Protein AF-A0A6P8QF88-F1 (afdb_monomer)

pLDDT: mean 71.17, std 24.09, range [28.47, 97.12]

Solvent-accessible surface area (backbone atoms only — not comparable to full-atom values): 9516 Å² total; per-residue (Å²): 133,86,64,86,71,84,80,60,90,68,78,39,72,46,68,36,40,69,55,96,70,41,84,54,80,85,72,76,73,84,79,64,94,59,97,61,93,80,86,93,66,66,82,83,56,44,71,67,46,55,52,54,51,51,52,52,47,57,70,65,27,58,35,40,36,31,47,48,60,60,90,47,71,66,56,53,51,52,53,53,50,36,56,76,68,69,35,35,36,42,34,38,30,46,66,69,72,81,60,80,72,54,64,72,63,66,67,54,48,68,87,71,48,29,41,72,44,77,37,74,53,79,78,50,50,63,53,54,50,51,54,48,47,51,72,77,44,64,79,58,74,82,82,85,86,88,88,80,87,133

Organism: Geotrypetes seraphini (NCBI:txid260995)

InterPro domains:
  IPR007710 Nucleoside 2-deoxyribosyltransferase [PF05014] (42-93)
  IPR028607 2-deoxynucleoside 5-phosphate N-hydrolase 1, DNPH1 [MF_03036] (1-136)
  IPR051239 2'-Deoxynucleoside 5'-phosphate N-hydrolase [PTHR15364] (42-137)

Secondary structure (DSSP, 8-state):
---GGGG--SS-EEEE-EETTEE----------------SSSTTTHHHHHHHHHHHHHHH-SEEEEE-SS--HHHHHHHHHHHHTT-EEEEEEETTSS----HHHHTT--SSSEEEEEESSTHHHHHHHHHHHHHH-GGGS--S------

Mean predicted aligned error: 12.08 Å

Structure (mmCIF, N/CA/C/O backbone):
data_AF-A0A6P8QF88-F1
#
_entry.id   AF-A0A6P8QF88-F1
#
loop_
_atom_site.group_PDB
_atom_site.id
_atom_site.type_symbol
_atom_site.label_atom_id
_atom_site.label_alt_id
_atom_site.label_comp_id
_atom_site.label_asym_id
_atom_site.label_entity_id
_atom_site.label_seq_id
_atom_site.pdbx_PDB_ins_code
_atom_site.Cartn_x
_atom_site.Cartn_y
_atom_site.Cartn_z
_atom_site.occupancy
_atom_site.B_iso_or_equiv
_atom_site.auth_seq_id
_atom_site.auth_comp_id
_atom_site.auth_asym_id
_atom_site.auth_atom_id
_atom_site.pdbx_PDB_model_num
ATOM 1 N N . MET A 1 1 ? 5.483 -0.649 27.289 1.00 30.33 1 MET A N 1
ATOM 2 C CA . MET A 1 1 ? 6.496 -1.142 26.336 1.00 30.33 1 MET A CA 1
ATOM 3 C C . MET A 1 1 ? 5.927 -0.843 24.958 1.00 30.33 1 MET A C 1
ATOM 5 O O . MET A 1 1 ? 5.163 -1.637 24.439 1.00 30.33 1 MET A O 1
ATOM 9 N N . LEU A 1 2 ? 6.114 0.401 24.505 1.00 32.31 2 LEU A N 1
ATOM 10 C CA . LEU A 1 2 ? 5.486 0.957 23.301 1.00 32.31 2 LEU A CA 1
ATOM 11 C C . LEU A 1 2 ? 6.200 0.352 22.090 1.00 32.31 2 LEU A C 1
ATOM 13 O O . LEU A 1 2 ? 7.347 0.694 21.813 1.00 32.31 2 LEU A O 1
ATOM 17 N N . SER A 1 3 ? 5.559 -0.651 21.497 1.00 30.36 3 SER A N 1
ATOM 18 C CA . SER A 1 3 ? 6.064 -1.490 20.414 1.00 30.36 3 SER A CA 1
ATOM 19 C C . SER A 1 3 ? 6.320 -0.670 19.137 1.00 30.36 3 SER A C 1
ATOM 21 O O . SER A 1 3 ? 5.642 0.333 18.936 1.00 30.36 3 SER A O 1
ATOM 23 N N . PRO A 1 4 ? 7.284 -1.076 18.287 1.00 32.75 4 PRO A N 1
ATOM 24 C CA . PRO A 1 4 ? 7.952 -0.313 17.206 1.00 32.75 4 PRO A CA 1
ATOM 25 C C . PRO A 1 4 ? 7.094 0.376 16.117 1.00 32.75 4 PRO A C 1
ATOM 27 O O . PRO A 1 4 ? 7.643 0.899 15.153 1.00 32.75 4 PRO A O 1
ATOM 30 N N . LEU A 1 5 ? 5.771 0.419 16.260 1.00 34.91 5 LEU A N 1
ATOM 31 C CA . LEU A 1 5 ? 4.813 0.963 15.297 1.00 34.91 5 LEU A CA 1
ATOM 32 C C . LEU A 1 5 ? 4.740 2.499 15.300 1.00 34.91 5 LEU A C 1
ATOM 34 O O . LEU A 1 5 ? 4.465 3.098 14.268 1.00 34.91 5 LEU A O 1
ATOM 38 N N . ARG A 1 6 ? 5.051 3.157 16.425 1.00 30.22 6 ARG A N 1
ATOM 39 C CA . ARG A 1 6 ? 4.919 4.623 16.570 1.00 30.22 6 ARG A CA 1
ATOM 40 C C . ARG A 1 6 ? 5.944 5.466 15.802 1.00 30.22 6 ARG A C 1
ATOM 42 O O . ARG A 1 6 ? 5.759 6.671 15.702 1.00 30.22 6 ARG A O 1
ATOM 49 N N . SER A 1 7 ? 7.036 4.882 15.305 1.00 28.47 7 SER A N 1
ATOM 50 C CA . SER A 1 7 ? 8.152 5.655 14.731 1.00 28.47 7 SER A CA 1
ATOM 51 C C . SER A 1 7 ? 8.149 5.733 13.198 1.00 28.47 7 SER A C 1
ATOM 53 O O . SER A 1 7 ? 9.096 6.290 12.646 1.00 28.47 7 SER A O 1
ATOM 55 N N . VAL A 1 8 ? 7.153 5.163 12.505 1.00 39.69 8 VAL A N 1
ATOM 56 C CA . VAL A 1 8 ? 7.289 4.854 11.065 1.00 39.69 8 VAL A CA 1
ATOM 57 C C . VAL A 1 8 ? 6.399 5.671 10.116 1.00 39.69 8 VAL A C 1
ATOM 59 O O . VAL A 1 8 ? 6.480 5.520 8.900 1.00 39.69 8 VAL A O 1
ATOM 62 N N . TYR A 1 9 ? 5.591 6.598 10.625 1.00 37.62 9 TYR A N 1
ATOM 63 C CA . TYR A 1 9 ? 4.630 7.339 9.798 1.00 37.62 9 TYR A CA 1
ATOM 64 C C . TYR A 1 9 ? 5.199 8.632 9.208 1.00 37.62 9 TYR A C 1
ATOM 66 O O . TYR A 1 9 ? 4.790 9.730 9.562 1.00 37.62 9 TYR A O 1
ATOM 74 N N . ASN A 1 10 ? 6.134 8.502 8.267 1.00 32.34 10 ASN A N 1
ATOM 75 C CA . ASN A 1 10 ? 6.454 9.565 7.311 1.00 32.34 10 ASN A CA 1
ATOM 76 C C . ASN A 1 10 ? 6.652 8.940 5.921 1.00 32.34 10 ASN A C 1
ATOM 78 O O . ASN A 1 10 ? 7.722 8.418 5.652 1.00 32.34 10 ASN A O 1
ATOM 82 N N . ALA A 1 11 ? 5.626 8.975 5.059 1.00 38.34 11 ALA A N 1
ATOM 83 C CA . ALA A 1 11 ? 5.677 8.708 3.607 1.00 38.34 11 ALA A CA 1
ATOM 84 C C . ALA A 1 11 ? 6.393 7.419 3.129 1.00 38.34 11 ALA A C 1
ATOM 86 O O . ALA A 1 11 ? 6.946 7.388 2.028 1.00 38.34 11 ALA A O 1
ATOM 87 N N . GLN A 1 12 ? 6.408 6.358 3.937 1.00 55.00 12 GLN A N 1
ATOM 88 C CA . GLN A 1 12 ? 7.238 5.179 3.691 1.00 55.00 12 GLN A CA 1
ATOM 89 C C . GLN A 1 12 ? 6.414 3.948 3.309 1.00 55.00 12 GLN A C 1
ATOM 91 O O . GLN A 1 12 ? 5.465 3.580 4.003 1.00 55.00 12 GLN A O 1
ATOM 96 N N . ILE A 1 13 ? 6.815 3.280 2.217 1.00 55.53 13 ILE A N 1
ATOM 97 C CA . ILE A 1 13 ? 6.476 1.870 2.018 1.00 55.53 13 ILE A CA 1
ATOM 98 C C . ILE A 1 13 ? 7.154 1.076 3.134 1.00 55.53 13 ILE A C 1
ATOM 100 O O . ILE A 1 13 ? 8.375 1.098 3.287 1.00 55.53 13 ILE A O 1
ATOM 104 N N . GLN A 1 14 ? 6.359 0.330 3.888 1.00 60.62 14 GLN A N 1
ATOM 105 C CA . GLN A 1 14 ? 6.845 -0.720 4.763 1.00 60.62 14 GLN A CA 1
ATOM 106 C C . GLN A 1 14 ? 6.603 -2.075 4.098 1.00 60.62 14 GLN A C 1
ATOM 108 O O . GLN A 1 14 ? 5.469 -2.531 3.941 1.00 60.62 14 GLN A O 1
ATOM 113 N N . ALA A 1 15 ? 7.689 -2.733 3.709 1.00 52.78 15 ALA A N 1
ATOM 114 C CA . ALA A 1 15 ? 7.661 -4.119 3.272 1.00 52.78 15 ALA A CA 1
ATOM 115 C C . ALA A 1 15 ? 7.675 -5.041 4.502 1.00 52.78 15 ALA A C 1
ATOM 117 O O . ALA A 1 15 ? 8.591 -4.971 5.321 1.00 52.78 15 ALA A O 1
ATOM 118 N N . PHE A 1 16 ? 6.679 -5.920 4.624 1.00 55.12 16 PHE A N 1
ATOM 119 C CA . PHE A 1 16 ? 6.600 -6.908 5.697 1.00 55.12 16 PHE A CA 1
ATOM 120 C C . PHE A 1 16 ? 6.805 -8.316 5.125 1.00 55.12 16 PHE A C 1
ATOM 122 O O . PHE A 1 16 ? 6.062 -8.768 4.251 1.00 55.12 16 PHE A O 1
ATOM 129 N N . ALA A 1 17 ? 7.812 -9.023 5.642 1.00 47.44 17 ALA A N 1
ATOM 130 C CA . ALA A 1 17 ? 7.963 -10.464 5.459 1.00 47.44 17 ALA A CA 1
ATOM 131 C C . ALA A 1 17 ? 7.402 -11.174 6.697 1.00 47.44 17 ALA A C 1
ATOM 133 O O . ALA A 1 17 ? 7.850 -10.924 7.822 1.00 47.44 17 ALA A O 1
ATOM 134 N N . THR A 1 18 ? 6.417 -12.047 6.505 1.00 43.03 18 THR A N 1
ATOM 135 C CA . THR A 1 18 ? 5.841 -12.872 7.566 1.00 43.03 18 THR A CA 1
ATOM 136 C C . THR A 1 18 ? 6.402 -14.285 7.443 1.00 43.03 18 THR A C 1
ATOM 138 O O . THR A 1 18 ? 5.828 -15.177 6.827 1.00 43.03 18 THR A O 1
ATOM 141 N N . SER A 1 19 ? 7.534 -14.546 8.108 1.00 36.00 19 SER A N 1
ATOM 142 C CA . SER A 1 19 ? 7.838 -15.938 8.473 1.00 36.00 19 SER A CA 1
ATOM 143 C C . SER A 1 19 ? 6.733 -16.447 9.410 1.00 36.00 19 SER A C 1
ATOM 145 O O . SER A 1 19 ? 6.207 -15.643 10.189 1.00 36.00 19 SER A O 1
ATOM 147 N N . PRO A 1 20 ? 6.374 -17.748 9.398 1.00 34.84 20 PRO A N 1
ATOM 148 C CA . PRO A 1 20 ? 5.370 -18.279 10.316 1.00 34.84 20 PRO A CA 1
ATOM 149 C C . PRO A 1 20 ? 5.730 -17.899 11.761 1.00 34.84 20 PRO A C 1
ATOM 151 O O . PRO A 1 20 ? 6.718 -18.375 12.319 1.00 34.84 20 PRO A O 1
ATOM 154 N N . GLY A 1 21 ? 4.943 -16.986 12.338 1.00 35.75 21 GLY A N 1
ATOM 155 C CA . GLY A 1 21 ? 5.068 -16.524 13.720 1.00 35.75 21 GLY A CA 1
ATOM 156 C C . GLY A 1 21 ? 6.008 -15.342 14.000 1.00 35.75 21 GLY A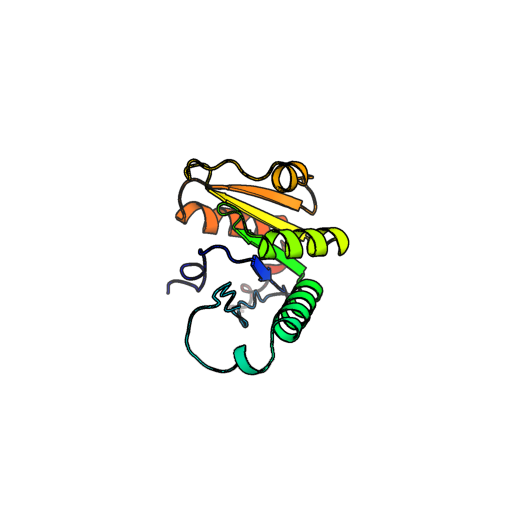 C 1
ATOM 157 O O . GLY A 1 21 ? 6.224 -15.057 15.177 1.00 35.75 21 GLY A O 1
ATOM 158 N N . LYS A 1 22 ? 6.563 -14.631 13.004 1.00 34.19 22 LYS A N 1
ATOM 159 C CA . LYS A 1 22 ? 7.319 -13.386 13.261 1.00 34.19 22 LYS A CA 1
ATOM 160 C C . LYS A 1 22 ? 7.057 -12.311 12.208 1.00 34.19 22 LYS A C 1
ATOM 162 O O . LYS A 1 22 ? 7.476 -12.448 11.062 1.00 34.19 22 LYS A O 1
ATOM 167 N N . ILE A 1 23 ? 6.436 -11.208 12.639 1.00 38.75 23 ILE A N 1
ATOM 168 C CA . ILE A 1 23 ? 6.628 -9.905 11.995 1.00 38.75 23 ILE A CA 1
ATOM 169 C C . ILE A 1 23 ? 8.073 -9.494 12.282 1.00 38.75 23 ILE A C 1
ATOM 171 O O . ILE A 1 23 ? 8.455 -9.300 13.434 1.00 38.75 23 ILE A O 1
ATOM 175 N N . HIS A 1 24 ? 8.918 -9.454 11.260 1.00 38.31 24 HIS A N 1
ATOM 176 C CA . HIS A 1 24 ? 10.263 -8.915 11.404 1.00 38.31 24 HIS A CA 1
ATOM 177 C C . HIS A 1 24 ? 10.236 -7.452 10.949 1.00 38.31 24 HIS A C 1
ATOM 179 O O . HIS A 1 24 ? 10.286 -7.214 9.747 1.00 38.31 24 HIS A O 1
ATOM 185 N N . PRO A 1 25 ? 10.198 -6.461 11.864 1.00 42.53 25 PRO A N 1
ATOM 186 C CA . PRO A 1 25 ? 10.510 -5.070 11.521 1.00 42.53 25 PRO A CA 1
ATOM 187 C C . PRO A 1 25 ? 12.022 -4.853 11.281 1.00 42.53 25 PRO A C 1
ATOM 189 O O . PRO A 1 25 ? 12.485 -3.721 11.166 1.00 42.53 25 PRO A O 1
ATOM 192 N N . GLU A 1 26 ? 12.812 -5.931 11.251 1.00 34.78 26 GLU A N 1
ATOM 193 C CA . GLU A 1 26 ? 14.274 -5.919 11.228 1.00 34.78 26 GLU A CA 1
ATOM 194 C C . GLU A 1 26 ? 14.794 -5.579 9.827 1.00 34.78 26 GLU A C 1
ATOM 196 O O . GLU A 1 26 ? 15.154 -6.447 9.032 1.00 34.78 26 GLU A O 1
ATOM 201 N N . GLY A 1 27 ? 14.802 -4.284 9.538 1.00 38.25 27 GLY A N 1
ATOM 202 C CA . GLY A 1 27 ? 15.304 -3.718 8.294 1.00 38.25 27 GLY A CA 1
ATOM 203 C C . GLY A 1 27 ? 14.582 -2.430 7.944 1.00 38.25 27 GLY A C 1
ATOM 204 O O . GLY A 1 27 ? 14.110 -2.303 6.822 1.00 38.25 27 GLY A O 1
ATOM 205 N N . LEU A 1 28 ? 14.454 -1.508 8.908 1.00 38.03 28 LEU A N 1
ATOM 206 C CA . LEU A 1 28 ? 13.933 -0.160 8.670 1.00 38.03 28 LEU A CA 1
ATOM 207 C C . LEU A 1 28 ? 14.630 0.435 7.438 1.00 38.03 28 LEU A C 1
ATOM 209 O O . LEU A 1 28 ? 15.849 0.644 7.477 1.00 38.03 28 LEU A O 1
ATOM 213 N N . PRO A 1 29 ? 13.906 0.712 6.345 1.00 40.22 29 PRO A N 1
ATOM 214 C CA . PRO A 1 29 ? 14.489 1.466 5.268 1.00 40.22 29 PRO A CA 1
ATOM 215 C C . PRO A 1 29 ? 14.578 2.920 5.740 1.00 40.22 29 PRO A C 1
ATOM 217 O O . PRO A 1 29 ? 13.575 3.565 6.037 1.00 40.22 29 PRO A O 1
ATOM 220 N N . CYS A 1 30 ? 15.790 3.470 5.769 1.00 32.78 30 CYS A N 1
ATOM 221 C CA . CYS A 1 30 ? 15.940 4.895 5.512 1.00 32.78 30 CYS A CA 1
ATOM 222 C C . CYS A 1 30 ? 15.481 5.132 4.064 1.00 32.78 30 CYS A C 1
ATOM 224 O O . CYS A 1 30 ? 16.310 5.187 3.157 1.00 32.78 30 CYS A O 1
ATOM 226 N N . ILE A 1 31 ? 14.168 5.223 3.829 1.00 43.62 31 ILE A N 1
ATOM 227 C CA . ILE A 1 31 ? 13.618 5.850 2.623 1.00 43.62 31 ILE A CA 1
ATOM 228 C C . ILE A 1 31 ? 13.735 7.345 2.889 1.00 43.62 31 ILE A C 1
ATOM 230 O O . ILE A 1 31 ? 12.807 8.020 3.334 1.00 43.62 31 ILE A O 1
ATOM 234 N N . LEU A 1 32 ? 14.956 7.831 2.746 1.00 35.81 32 LEU A N 1
ATOM 235 C CA . LEU A 1 32 ? 15.200 9.238 2.571 1.00 35.81 32 LEU A CA 1
ATOM 236 C C . LEU A 1 32 ? 15.219 9.458 1.062 1.00 35.81 32 LEU A C 1
ATOM 238 O O . LEU A 1 32 ? 16.219 9.181 0.406 1.00 35.81 32 LEU A O 1
ATOM 242 N N . ASP A 1 33 ? 14.136 10.026 0.537 1.00 42.62 33 ASP A N 1
ATOM 243 C CA . ASP A 1 33 ? 14.123 10.765 -0.735 1.00 42.62 33 ASP A CA 1
ATOM 244 C C . ASP A 1 33 ? 14.976 12.060 -0.638 1.00 42.62 33 ASP A C 1
ATOM 246 O O . ASP A 1 33 ? 14.740 13.048 -1.334 1.00 42.62 33 ASP A O 1
ATOM 250 N N . THR A 1 34 ? 15.982 12.112 0.244 1.00 38.00 34 THR A N 1
ATOM 251 C CA . THR A 1 34 ? 16.811 13.297 0.439 1.00 38.00 34 THR A CA 1
ATOM 252 C C . THR A 1 34 ? 18.130 13.144 -0.301 1.00 38.00 34 THR A C 1
ATOM 254 O O . THR A 1 34 ? 19.105 12.584 0.203 1.00 38.00 34 THR A O 1
ATOM 257 N N . CYS A 1 35 ? 18.209 13.814 -1.447 1.00 36.16 35 CYS A N 1
ATOM 258 C CA . CYS A 1 35 ? 19.382 14.627 -1.739 1.00 36.16 35 CYS A CA 1
ATOM 259 C C . CYS A 1 35 ? 19.491 15.731 -0.667 1.00 36.16 35 CYS A C 1
ATOM 261 O O . CYS A 1 35 ? 19.252 16.895 -0.965 1.00 36.16 35 CYS A O 1
ATOM 263 N N . ASP A 1 36 ? 19.787 15.383 0.586 1.00 39.00 36 ASP A N 1
ATOM 264 C CA . ASP A 1 36 ? 20.207 16.366 1.579 1.00 39.00 36 ASP A CA 1
ATOM 265 C C . ASP A 1 36 ? 21.258 15.759 2.511 1.00 39.00 36 ASP A C 1
ATOM 267 O O . ASP A 1 36 ? 20.977 14.992 3.424 1.00 39.00 36 ASP A O 1
ATOM 271 N N . SER A 1 37 ? 22.504 16.050 2.152 1.00 57.53 37 SER A N 1
ATOM 272 C CA . SER A 1 37 ? 23.616 16.363 3.045 1.00 57.53 37 SER A CA 1
ATOM 273 C C . SER A 1 37 ? 23.684 15.635 4.404 1.00 57.53 37 SER A C 1
ATOM 275 O O . SER A 1 37 ? 23.457 16.252 5.440 1.00 57.53 37 SER A O 1
ATOM 277 N N . GLY A 1 38 ? 24.166 14.385 4.422 1.00 49.59 38 GLY A N 1
ATOM 278 C CA . GLY A 1 38 ? 24.915 13.852 5.574 1.00 49.59 38 GLY A CA 1
ATOM 279 C C . GLY A 1 38 ? 24.585 12.423 6.020 1.00 49.59 38 GLY A C 1
ATOM 280 O O . GLY A 1 38 ? 23.432 12.095 6.254 1.00 49.59 38 GLY A O 1
ATOM 281 N N . GLU A 1 39 ? 25.656 11.640 6.213 1.00 44.00 39 GLU A N 1
ATOM 282 C CA . GLU A 1 39 ? 25.765 10.342 6.915 1.00 44.00 39 GLU A CA 1
ATOM 283 C C . GLU A 1 39 ? 25.548 9.037 6.096 1.00 44.00 39 GLU A C 1
ATOM 285 O O . GLU A 1 39 ? 24.533 8.348 6.139 1.00 44.00 39 GLU A O 1
ATOM 290 N N . ASP A 1 40 ? 26.600 8.696 5.334 1.00 54.41 40 ASP A N 1
ATOM 291 C CA . ASP A 1 40 ? 27.459 7.507 5.520 1.00 54.41 40 ASP A CA 1
ATOM 292 C C . ASP A 1 40 ? 26.877 6.082 5.390 1.00 54.41 40 ASP A C 1
ATOM 294 O O . ASP A 1 40 ? 26.843 5.302 6.336 1.00 54.41 40 ASP A O 1
ATOM 298 N N . ALA A 1 41 ? 26.538 5.704 4.149 1.00 47.47 41 ALA A N 1
ATOM 299 C CA . ALA A 1 41 ? 26.904 4.423 3.493 1.00 47.47 41 ALA A CA 1
ATOM 300 C C . ALA A 1 41 ? 26.195 4.271 2.133 1.00 47.47 41 ALA A C 1
ATOM 302 O O . ALA A 1 41 ? 26.748 3.699 1.191 1.00 47.47 41 ALA A O 1
ATOM 303 N N . ALA A 1 42 ? 24.975 4.804 2.017 1.00 47.91 42 ALA A N 1
ATOM 304 C CA . ALA A 1 42 ? 24.168 4.734 0.797 1.00 47.91 42 ALA A CA 1
ATOM 305 C C . ALA A 1 42 ? 24.687 5.669 -0.311 1.00 47.91 42 ALA A C 1
ATOM 307 O O . ALA A 1 42 ? 24.688 5.286 -1.480 1.00 47.91 42 ALA A O 1
ATOM 308 N N . PHE A 1 43 ? 25.234 6.835 0.055 1.00 46.31 43 PHE A N 1
ATOM 309 C CA . PHE A 1 43 ? 25.788 7.805 -0.897 1.00 46.31 43 PHE A CA 1
ATOM 310 C C . PHE A 1 43 ? 26.951 7.239 -1.737 1.00 46.31 43 PHE A C 1
ATOM 312 O O . PHE A 1 43 ? 27.125 7.618 -2.890 1.00 46.31 43 PHE A O 1
ATOM 319 N N . ILE A 1 44 ? 27.714 6.267 -1.214 1.00 52.84 44 ILE A N 1
ATOM 320 C CA . ILE A 1 44 ? 28.830 5.645 -1.952 1.00 52.84 44 ILE A CA 1
ATOM 321 C C . ILE A 1 44 ? 28.343 4.667 -3.038 1.00 52.84 44 ILE A C 1
ATOM 323 O O . ILE A 1 44 ? 29.088 4.367 -3.970 1.00 52.84 44 ILE A O 1
ATOM 327 N N . ARG A 1 45 ? 27.102 4.163 -2.960 1.00 59.75 45 ARG A N 1
ATOM 328 C CA . ARG A 1 45 ? 26.616 3.102 -3.862 1.00 59.75 45 ARG A CA 1
ATOM 329 C C . ARG A 1 45 ? 25.676 3.570 -4.986 1.00 59.75 45 ARG A C 1
ATOM 331 O O . ARG A 1 45 ? 25.411 2.774 -5.885 1.00 59.75 45 ARG A O 1
ATOM 338 N N . GLY A 1 46 ? 25.276 4.846 -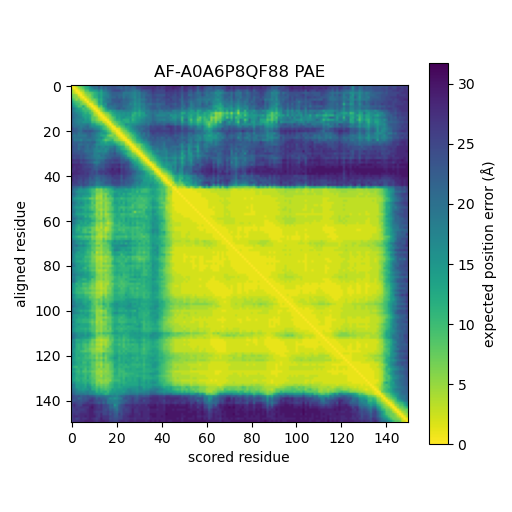4.998 1.00 82.81 46 GLY A N 1
ATOM 339 C CA . GLY A 1 46 ? 24.524 5.497 -6.084 1.00 82.81 46 GLY A CA 1
ATOM 340 C C . GLY A 1 46 ? 23.077 5.011 -6.263 1.00 82.81 46 GLY A C 1
ATOM 341 O O . GLY A 1 46 ? 22.683 3.975 -5.729 1.00 82.81 46 GLY A O 1
ATOM 342 N N . ASP A 1 47 ? 22.288 5.743 -7.056 1.00 83.81 47 ASP A N 1
ATOM 343 C CA . ASP A 1 47 ? 20.841 5.518 -7.250 1.00 83.81 47 ASP A CA 1
ATOM 344 C C . ASP A 1 47 ? 20.498 4.078 -7.657 1.00 83.81 47 ASP A C 1
ATOM 346 O O . ASP A 1 47 ? 19.523 3.496 -7.184 1.00 83.81 47 ASP A O 1
ATOM 350 N N . LYS A 1 48 ? 21.345 3.458 -8.492 1.00 86.31 48 LYS A N 1
ATOM 351 C CA . LYS A 1 48 ? 21.169 2.067 -8.925 1.00 86.31 48 LYS A CA 1
ATOM 352 C C . LYS A 1 48 ? 21.161 1.090 -7.749 1.00 86.31 48 LYS A C 1
ATOM 354 O O . LYS A 1 48 ? 20.393 0.134 -7.760 1.00 86.31 48 LYS A O 1
ATOM 359 N N . PHE A 1 49 ? 22.024 1.297 -6.757 1.00 85.75 49 PHE A N 1
ATOM 360 C CA . PHE A 1 49 ? 22.084 0.408 -5.603 1.00 85.75 49 PHE A CA 1
ATOM 361 C C . PHE A 1 49 ? 20.826 0.514 -4.742 1.00 85.75 49 PHE A C 1
ATOM 363 O O . PHE A 1 49 ? 20.327 -0.516 -4.297 1.00 85.75 49 PHE A O 1
ATOM 370 N N . ILE A 1 50 ? 20.324 1.734 -4.525 1.00 79.88 50 ILE A N 1
ATOM 371 C CA . ILE A 1 50 ? 19.079 1.980 -3.783 1.00 79.88 50 ILE A CA 1
ATOM 372 C C . ILE A 1 50 ? 17.927 1.274 -4.498 1.00 79.88 50 ILE A C 1
ATOM 374 O O . ILE A 1 50 ? 17.289 0.403 -3.918 1.00 79.88 50 ILE A O 1
ATOM 378 N N . HIS A 1 51 ? 17.773 1.539 -5.795 1.00 85.19 51 HIS A N 1
ATOM 379 C CA . HIS A 1 51 ? 16.768 0.899 -6.637 1.00 85.19 51 HIS A CA 1
ATOM 380 C C . HIS A 1 51 ? 16.814 -0.639 -6.573 1.00 85.19 51 HIS A C 1
ATOM 382 O O . HIS A 1 51 ? 15.796 -1.286 -6.338 1.00 85.19 51 HIS A O 1
ATOM 388 N N . ASP A 1 52 ? 17.988 -1.246 -6.787 1.00 86.00 52 ASP A N 1
ATOM 389 C CA . ASP A 1 52 ? 18.118 -2.707 -6.827 1.00 86.00 52 ASP A CA 1
ATOM 390 C C . ASP A 1 52 ? 17.847 -3.350 -5.461 1.00 86.00 52 ASP A C 1
ATOM 392 O O . ASP A 1 52 ? 17.242 -4.421 -5.389 1.00 86.00 52 ASP A O 1
ATOM 396 N N . ARG A 1 53 ? 18.301 -2.710 -4.376 1.00 82.38 53 ARG A N 1
ATOM 397 C CA . ARG A 1 53 ? 18.057 -3.165 -3.004 1.00 82.38 53 ARG A CA 1
ATOM 398 C C . ARG A 1 53 ? 16.566 -3.124 -2.683 1.00 82.38 53 ARG A C 1
ATOM 400 O O . ARG A 1 53 ? 16.037 -4.117 -2.186 1.00 82.38 53 ARG A O 1
ATOM 407 N N . ASP A 1 54 ? 15.907 -2.014 -2.988 1.00 82.19 54 ASP A N 1
ATOM 408 C CA . ASP A 1 54 ? 14.510 -1.793 -2.620 1.00 82.19 54 ASP A CA 1
ATOM 409 C C . ASP A 1 54 ? 13.593 -2.728 -3.429 1.00 82.19 54 ASP A C 1
ATOM 411 O O . ASP A 1 54 ? 12.736 -3.402 -2.856 1.00 82.19 54 ASP A O 1
ATOM 415 N N . LEU A 1 55 ? 13.870 -2.939 -4.726 1.00 84.81 55 LEU A N 1
ATOM 416 C CA . LEU A 1 55 ? 13.183 -3.973 -5.513 1.00 84.81 55 LEU A CA 1
ATOM 417 C C . LEU A 1 55 ? 13.458 -5.398 -5.013 1.00 84.81 55 LEU A C 1
ATOM 419 O O . LEU A 1 55 ? 12.565 -6.247 -5.064 1.00 84.81 55 LEU A O 1
ATOM 423 N N . ALA A 1 56 ? 14.670 -5.696 -4.534 1.00 82.56 56 ALA A N 1
ATOM 424 C CA . ALA A 1 56 ? 14.973 -7.010 -3.973 1.00 82.56 56 ALA A CA 1
ATOM 425 C C . ALA A 1 56 ? 14.185 -7.275 -2.681 1.00 82.56 56 ALA A C 1
ATOM 427 O O . ALA A 1 56 ? 13.753 -8.410 -2.461 1.00 82.56 56 ALA A O 1
ATOM 428 N N . TRP A 1 57 ? 13.981 -6.257 -1.843 1.00 82.06 57 TRP A N 1
ATOM 429 C CA . TRP A 1 57 ? 13.134 -6.345 -0.652 1.00 82.06 57 TRP A CA 1
ATOM 430 C C . TRP A 1 57 ? 11.657 -6.453 -1.006 1.00 82.06 57 TRP A C 1
ATOM 432 O O . TRP A 1 57 ? 10.984 -7.346 -0.496 1.00 82.06 57 TRP A O 1
ATOM 442 N N . LEU A 1 58 ? 11.179 -5.638 -1.947 1.00 82.06 58 LEU A N 1
ATOM 443 C CA . LEU A 1 58 ? 9.815 -5.725 -2.464 1.00 82.06 58 LEU A CA 1
ATOM 444 C C . LEU A 1 58 ? 9.502 -7.134 -2.992 1.00 82.06 58 LEU A C 1
ATOM 446 O O . LEU A 1 58 ? 8.445 -7.699 -2.715 1.00 82.06 58 LEU A O 1
ATOM 450 N N . ASN A 1 59 ? 10.456 -7.743 -3.700 1.00 83.56 59 ASN A N 1
ATOM 451 C CA . ASN A 1 59 ? 10.324 -9.103 -4.209 1.00 83.56 59 ASN A CA 1
ATOM 452 C C . ASN A 1 59 ? 10.265 -10.164 -3.091 1.00 83.56 59 ASN A C 1
ATOM 454 O O . ASN A 1 59 ? 9.579 -11.175 -3.249 1.00 83.56 59 ASN A O 1
ATOM 458 N N . GLN A 1 60 ? 10.955 -9.947 -1.969 1.00 81.88 60 GLN A N 1
ATOM 459 C CA . GLN A 1 60 ? 10.958 -10.850 -0.807 1.00 81.88 60 GLN A CA 1
ATOM 460 C C . GLN A 1 60 ? 9.748 -10.663 0.116 1.00 81.88 60 GLN A C 1
ATOM 462 O O . GLN A 1 60 ? 9.437 -11.574 0.875 1.00 81.88 60 GLN A O 1
ATOM 467 N N . ALA A 1 61 ? 9.075 -9.515 0.058 1.00 79.81 61 ALA A N 1
ATOM 468 C CA . ALA A 1 61 ? 7.944 -9.211 0.922 1.00 79.81 61 ALA A CA 1
ATOM 469 C C . ALA A 1 61 ? 6.737 -10.112 0.630 1.00 79.81 61 ALA A C 1
ATOM 471 O O . ALA A 1 61 ? 6.438 -10.410 -0.531 1.00 79.81 61 ALA A O 1
ATOM 472 N N . ASP A 1 62 ? 6.011 -10.494 1.676 1.00 82.19 62 ASP A N 1
ATOM 473 C CA . ASP A 1 62 ? 4.710 -11.159 1.549 1.00 82.19 62 ASP A CA 1
ATOM 474 C C . ASP A 1 62 ? 3.596 -10.114 1.414 1.00 82.19 62 ASP A C 1
ATOM 476 O O . ASP A 1 62 ? 2.662 -10.277 0.628 1.00 82.19 62 ASP A O 1
ATOM 480 N N . VAL A 1 63 ? 3.742 -9.008 2.151 1.00 85.00 63 VAL A N 1
ATOM 481 C CA . VAL A 1 63 ? 2.809 -7.882 2.186 1.00 85.00 63 VAL A CA 1
ATOM 482 C C . VAL A 1 63 ? 3.564 -6.567 2.033 1.00 85.00 63 VAL A C 1
ATOM 484 O O . VAL A 1 63 ? 4.624 -6.364 2.626 1.00 85.00 63 VAL A O 1
ATOM 487 N N . VAL A 1 64 ? 2.975 -5.644 1.281 1.00 87.50 64 VAL A N 1
ATOM 488 C CA . VAL A 1 64 ? 3.431 -4.260 1.143 1.00 87.50 64 VAL A CA 1
ATOM 489 C C . VAL A 1 64 ? 2.415 -3.347 1.815 1.00 87.50 64 VAL A C 1
ATOM 491 O O . VAL A 1 64 ? 1.246 -3.353 1.443 1.00 87.50 64 VAL A O 1
ATOM 494 N N . VAL A 1 65 ? 2.841 -2.549 2.787 1.00 89.88 65 VAL A N 1
ATOM 495 C CA . VAL A 1 65 ? 2.003 -1.509 3.395 1.00 89.88 65 VAL A CA 1
ATOM 496 C C . VAL A 1 65 ? 2.530 -0.146 2.963 1.00 89.88 65 VAL A C 1
ATOM 498 O O . VAL A 1 65 ? 3.735 0.081 2.980 1.00 89.88 65 VAL A O 1
ATOM 501 N N . ALA A 1 66 ? 1.644 0.756 2.560 1.00 89.00 66 ALA A N 1
ATOM 502 C CA . ALA A 1 66 ? 1.997 2.037 1.965 1.00 89.00 66 ALA A CA 1
ATOM 503 C C . ALA A 1 66 ? 1.223 3.183 2.613 1.00 89.00 66 ALA A C 1
ATOM 505 O O . ALA A 1 66 ? 0.001 3.211 2.519 1.00 89.00 66 ALA A O 1
ATOM 506 N N . GLU A 1 67 ? 1.902 4.164 3.202 1.00 90.50 67 GLU A N 1
ATOM 507 C CA . GLU A 1 67 ? 1.272 5.450 3.526 1.00 90.50 67 GLU A CA 1
ATOM 508 C C . GLU A 1 67 ? 1.217 6.299 2.242 1.00 90.50 67 GLU A C 1
ATOM 510 O O . GLU A 1 67 ? 2.246 6.554 1.616 1.00 90.50 67 GLU A O 1
ATOM 515 N N . VAL A 1 68 ? 0.013 6.671 1.797 1.00 93.19 68 VAL A N 1
ATOM 516 C CA . VAL A 1 68 ? -0.228 7.298 0.481 1.00 93.19 68 VAL A CA 1
ATOM 517 C C . VAL A 1 68 ? -0.932 8.655 0.575 1.00 93.19 68 VAL A C 1
ATOM 519 O O . VAL A 1 68 ? -1.474 9.151 -0.418 1.00 93.19 68 VAL A O 1
ATOM 522 N N . THR A 1 69 ? -0.935 9.286 1.751 1.00 90.19 69 THR A N 1
ATOM 523 C CA . THR A 1 69 ? -1.452 10.651 1.930 1.00 90.19 69 THR A CA 1
ATOM 524 C C . THR A 1 69 ? -0.641 11.656 1.130 1.00 90.19 69 THR A C 1
ATOM 526 O O . THR A 1 69 ? -1.205 12.528 0.457 1.00 90.19 69 THR A O 1
ATOM 529 N N . GLN A 1 70 ? 0.688 11.542 1.185 1.00 87.25 70 GLN A N 1
ATOM 530 C CA . GLN A 1 70 ? 1.587 12.380 0.407 1.00 87.25 70 GLN A CA 1
ATOM 531 C C . GLN A 1 70 ? 1.944 11.695 -0.921 1.00 87.25 70 GLN A C 1
ATOM 533 O O . GLN A 1 70 ? 2.482 10.591 -0.917 1.00 87.25 70 GLN A O 1
ATOM 538 N N . PRO A 1 71 ? 1.691 12.335 -2.079 1.00 86.38 71 PRO A N 1
ATOM 539 C CA . PRO A 1 71 ? 2.127 11.790 -3.358 1.00 86.38 71 PRO A CA 1
ATOM 540 C C . PRO A 1 71 ? 3.653 11.634 -3.404 1.00 86.38 71 PRO A C 1
ATOM 542 O O . PRO A 1 71 ? 4.374 12.609 -3.192 1.00 86.38 71 PRO A O 1
ATOM 545 N N . SER A 1 72 ? 4.130 10.434 -3.741 1.00 87.12 72 SER A N 1
ATOM 546 C CA . SER A 1 72 ? 5.547 10.131 -3.965 1.00 87.12 72 SER A CA 1
ATOM 547 C C . SER A 1 72 ? 5.723 9.321 -5.252 1.00 87.12 72 SER A C 1
ATOM 549 O O . SER A 1 72 ? 4.972 8.379 -5.521 1.00 87.12 72 SER A O 1
ATOM 551 N N . LEU A 1 73 ? 6.714 9.706 -6.067 1.00 87.38 73 LEU A N 1
ATOM 552 C CA . LEU A 1 73 ? 7.075 8.978 -7.288 1.00 87.38 73 LEU A CA 1
ATOM 553 C C . LEU A 1 73 ? 7.699 7.618 -6.961 1.00 87.38 73 LEU A C 1
ATOM 555 O O . LEU A 1 73 ? 7.381 6.647 -7.644 1.00 87.38 73 LEU A O 1
ATOM 559 N N . GLY A 1 74 ? 8.533 7.545 -5.917 1.00 87.12 74 GLY A N 1
ATOM 560 C CA . GLY A 1 74 ? 9.133 6.297 -5.439 1.00 87.12 74 GLY A CA 1
ATOM 561 C C . GLY A 1 74 ? 8.066 5.313 -4.965 1.00 87.12 74 GLY A C 1
ATOM 562 O O . GLY A 1 74 ? 7.966 4.214 -5.503 1.00 87.12 74 GLY A O 1
ATOM 563 N N . VAL A 1 75 ? 7.166 5.765 -4.085 1.00 86.56 75 VAL A N 1
ATOM 564 C CA . VAL A 1 75 ? 6.037 4.954 -3.594 1.00 86.56 75 VAL A CA 1
ATOM 565 C C . VAL A 1 75 ? 5.155 4.481 -4.753 1.00 86.56 75 VAL A C 1
ATOM 567 O O . VAL A 1 75 ? 4.799 3.309 -4.839 1.00 86.56 75 VAL A O 1
AT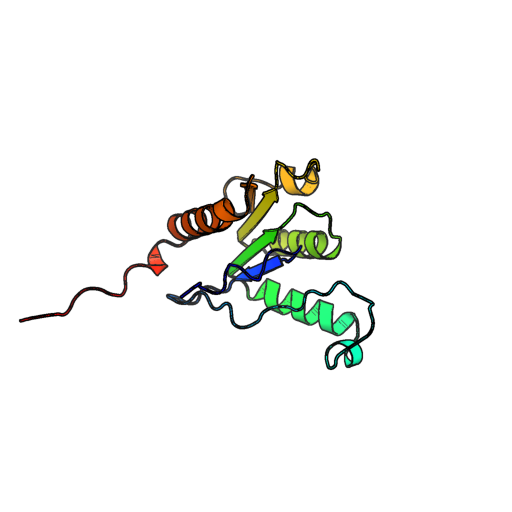OM 570 N N . GLY A 1 76 ? 4.817 5.371 -5.694 1.00 90.69 76 GLY A N 1
ATOM 571 C CA . GLY A 1 76 ? 4.035 5.001 -6.876 1.00 90.69 76 GLY A CA 1
ATOM 572 C C . GLY A 1 76 ? 4.735 3.967 -7.768 1.00 90.69 76 GLY A C 1
ATOM 573 O O . GLY A 1 76 ? 4.079 3.064 -8.292 1.00 90.69 76 GLY A O 1
ATOM 574 N N . TYR A 1 77 ? 6.057 4.076 -7.921 1.00 92.69 77 TYR A N 1
ATOM 575 C CA . TYR A 1 77 ? 6.883 3.119 -8.656 1.00 92.69 77 TYR A CA 1
ATOM 576 C C . TYR A 1 77 ? 6.872 1.738 -7.986 1.00 92.69 77 TYR A C 1
ATOM 578 O O . TYR A 1 77 ? 6.598 0.736 -8.650 1.00 92.69 77 TYR A O 1
ATOM 586 N N . GLU A 1 78 ? 7.086 1.681 -6.672 1.00 92.31 78 GLU A N 1
ATOM 587 C CA . GLU A 1 78 ? 7.073 0.440 -5.889 1.00 92.31 78 GLU A CA 1
ATOM 588 C C . GLU A 1 78 ? 5.693 -0.227 -5.880 1.00 92.31 78 GLU A C 1
ATOM 590 O O . GLU A 1 78 ? 5.600 -1.436 -6.090 1.00 92.31 78 GLU A O 1
ATOM 595 N N . LEU A 1 79 ? 4.608 0.543 -5.736 1.00 93.50 79 LEU A N 1
ATOM 596 C CA . LEU A 1 79 ? 3.238 0.026 -5.829 1.00 93.50 79 LEU A CA 1
ATOM 597 C C . LEU A 1 79 ? 2.955 -0.607 -7.197 1.00 93.50 79 LEU A C 1
ATOM 599 O O . LEU A 1 79 ? 2.352 -1.678 -7.271 1.00 93.50 79 LEU A O 1
ATOM 603 N N . GLY A 1 80 ? 3.422 0.015 -8.285 1.00 94.44 80 GLY A N 1
ATOM 604 C CA . GLY A 1 80 ? 3.298 -0.546 -9.631 1.00 94.44 80 GLY A CA 1
ATOM 605 C C . GLY A 1 80 ? 3.998 -1.902 -9.770 1.00 94.44 80 GLY A C 1
ATOM 606 O O . GLY A 1 80 ? 3.426 -2.843 -10.327 1.00 94.44 80 GLY A O 1
ATOM 607 N N . HIS A 1 81 ? 5.206 -2.031 -9.212 1.00 94.00 81 HIS A N 1
ATOM 608 C CA . HIS A 1 81 ? 5.934 -3.304 -9.163 1.00 94.00 81 HIS A CA 1
ATOM 609 C C . HIS A 1 81 ? 5.244 -4.336 -8.271 1.00 94.00 81 HIS A C 1
ATOM 611 O O . HIS A 1 81 ? 5.106 -5.486 -8.683 1.00 94.00 81 HIS A O 1
ATOM 617 N N . ALA A 1 82 ? 4.754 -3.938 -7.095 1.00 90.69 82 ALA A N 1
ATOM 618 C CA . ALA A 1 82 ? 4.038 -4.818 -6.173 1.00 90.69 82 ALA A CA 1
ATOM 619 C C . ALA A 1 82 ? 2.805 -5.448 -6.840 1.00 90.69 82 ALA A C 1
ATOM 621 O O . ALA A 1 82 ? 2.615 -6.665 -6.778 1.00 90.69 82 ALA A O 1
ATOM 622 N N . VAL A 1 83 ? 2.020 -4.635 -7.557 1.00 94.25 83 VAL A N 1
ATOM 623 C CA . VAL A 1 83 ? 0.864 -5.091 -8.344 1.00 94.25 83 VAL A CA 1
ATOM 624 C C . VAL A 1 83 ? 1.295 -6.059 -9.447 1.00 94.25 83 VAL A C 1
ATOM 626 O O . VAL A 1 83 ? 0.707 -7.132 -9.589 1.00 94.25 83 VAL A O 1
ATOM 629 N N . ALA A 1 84 ? 2.347 -5.735 -10.206 1.00 95.00 84 ALA A N 1
ATOM 630 C CA . ALA A 1 84 ? 2.856 -6.608 -11.267 1.00 95.00 84 ALA A CA 1
ATOM 631 C C . ALA A 1 84 ? 3.363 -7.963 -10.730 1.00 95.00 84 ALA A C 1
ATOM 633 O O . ALA A 1 84 ? 3.195 -8.996 -11.380 1.00 95.00 84 ALA A O 1
ATOM 634 N N . MET A 1 85 ? 3.936 -7.965 -9.525 1.00 91.25 85 MET A N 1
ATOM 635 C CA . MET A 1 85 ? 4.389 -9.155 -8.800 1.00 91.25 85 MET A CA 1
ATOM 636 C C . MET A 1 85 ? 3.253 -9.906 -8.085 1.00 91.25 85 MET A C 1
ATOM 638 O O . MET A 1 85 ? 3.516 -10.945 -7.480 1.00 91.25 85 MET A O 1
ATOM 642 N N . LYS A 1 86 ? 2.004 -9.417 -8.156 1.00 92.62 86 LYS A N 1
ATOM 643 C CA . LYS A 1 86 ? 0.832 -9.956 -7.440 1.00 92.62 86 LYS A CA 1
ATOM 644 C C . LYS A 1 86 ? 1.047 -10.052 -5.924 1.00 92.62 86 LYS A C 1
ATOM 646 O O . LYS A 1 86 ? 0.594 -11.004 -5.290 1.00 92.62 86 LYS A O 1
ATOM 651 N N . LYS A 1 87 ? 1.778 -9.093 -5.354 1.00 85.88 87 LYS A N 1
ATOM 652 C CA . LYS A 1 87 ? 1.925 -8.961 -3.902 1.00 85.88 87 LYS A CA 1
ATOM 653 C C . LYS A 1 87 ? 0.620 -8.462 -3.299 1.00 85.88 87 LYS A C 1
ATOM 655 O O . LYS A 1 87 ? -0.123 -7.732 -3.955 1.00 85.88 87 LYS A O 1
ATOM 660 N N . THR A 1 88 ? 0.377 -8.819 -2.044 1.00 91.06 88 THR A N 1
ATOM 661 C CA . THR A 1 88 ? -0.717 -8.227 -1.280 1.00 91.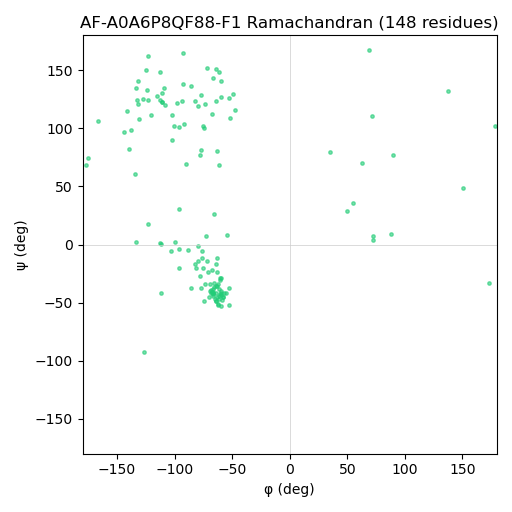06 88 THR A CA 1
ATOM 662 C C . THR A 1 88 ? -0.293 -6.836 -0.814 1.00 91.06 88 THR A C 1
ATOM 664 O O . THR A 1 88 ? 0.782 -6.672 -0.238 1.00 91.06 88 THR A O 1
ATOM 667 N N . VAL A 1 89 ? -1.121 -5.831 -1.076 1.00 92.31 89 VAL A N 1
ATOM 668 C CA . VAL A 1 89 ? -0.842 -4.420 -0.818 1.00 92.31 89 VAL A CA 1
ATOM 669 C C . VAL A 1 89 ? -1.932 -3.831 0.072 1.00 92.31 89 VAL A C 1
ATOM 671 O O . VAL A 1 89 ? -3.118 -4.000 -0.205 1.00 92.31 89 VAL A O 1
ATOM 674 N N . LEU A 1 90 ? -1.534 -3.100 1.110 1.00 94.62 90 LEU A N 1
ATOM 675 C CA . LEU A 1 90 ? -2.403 -2.276 1.945 1.00 94.62 90 LEU A CA 1
ATOM 676 C C . LEU A 1 90 ? -1.939 -0.818 1.880 1.00 94.62 90 LEU A C 1
ATOM 678 O O . LEU A 1 90 ? -0.897 -0.463 2.417 1.00 94.62 90 LEU A O 1
ATOM 682 N N . CYS A 1 91 ? -2.730 0.044 1.259 1.00 95.38 91 CYS A N 1
ATOM 683 C CA . CYS A 1 91 ? -2.521 1.486 1.264 1.00 95.38 91 CYS A CA 1
ATOM 684 C C . CYS A 1 91 ? -3.296 2.139 2.415 1.00 95.38 91 CYS A C 1
ATOM 686 O O . CYS A 1 91 ? -4.462 1.819 2.641 1.00 95.38 91 CYS A O 1
ATOM 688 N N . LEU A 1 92 ? -2.674 3.095 3.094 1.00 95.06 92 LEU A N 1
ATOM 689 C CA . LEU A 1 92 ? -3.225 3.887 4.187 1.00 95.06 92 LEU A CA 1
ATOM 690 C C . LEU A 1 92 ? -3.310 5.348 3.746 1.00 95.06 92 LEU A C 1
ATOM 692 O O . LEU A 1 92 ? -2.326 5.904 3.262 1.00 95.06 92 LEU A O 1
ATOM 696 N N . PHE A 1 93 ? -4.477 5.970 3.894 1.00 95.38 93 PHE A N 1
ATOM 697 C CA . PHE A 1 93 ? -4.704 7.349 3.466 1.00 95.38 93 PHE A CA 1
ATOM 698 C C . PHE A 1 93 ? -5.395 8.179 4.552 1.00 95.38 93 PHE A C 1
ATOM 700 O O . PHE A 1 93 ? -6.499 7.863 4.984 1.00 95.38 93 PHE A O 1
ATOM 707 N N . CYS A 1 94 ? -4.787 9.293 4.947 1.00 95.06 94 CYS A N 1
ATOM 708 C CA . CYS A 1 94 ? -5.361 10.250 5.881 1.00 95.06 94 CYS A CA 1
ATOM 709 C C . CYS A 1 94 ? -6.452 11.075 5.183 1.00 95.06 94 CYS A C 1
ATOM 711 O O . CYS A 1 94 ? -6.179 12.027 4.441 1.00 95.06 94 CYS A O 1
ATOM 713 N N . SER A 1 95 ? -7.710 10.730 5.438 1.00 95.69 95 SER A N 1
ATOM 714 C CA . SER A 1 95 ? -8.883 11.391 4.850 1.00 95.69 95 SER A CA 1
ATOM 715 C C . SER A 1 95 ? -9.086 12.832 5.334 1.00 95.69 95 SER A C 1
ATOM 717 O O . SER A 1 95 ? -9.697 13.639 4.632 1.00 95.69 95 SER A O 1
ATOM 719 N N . THR A 1 96 ? -8.529 13.184 6.494 1.00 95.31 96 THR A N 1
ATOM 720 C CA . THR A 1 96 ? -8.568 14.527 7.098 1.00 95.31 96 THR A CA 1
ATOM 721 C C . THR A 1 96 ? -7.421 15.431 6.638 1.00 95.31 96 THR A C 1
ATOM 723 O O . THR A 1 96 ? -7.435 16.627 6.924 1.00 95.31 96 THR A O 1
ATOM 726 N N . SER A 1 97 ? -6.469 14.919 5.847 1.00 92.25 97 SER A N 1
ATOM 727 C CA . SER A 1 97 ? -5.304 15.672 5.348 1.00 92.25 97 SER A CA 1
ATOM 728 C C . SER A 1 97 ? -5.638 16.851 4.420 1.00 92.25 97 SER A C 1
ATOM 730 O O . SER A 1 97 ? -4.755 17.635 4.066 1.00 92.25 97 SER A O 1
ATOM 732 N N . GLY A 1 98 ? -6.887 16.950 3.949 1.00 94.25 98 GLY A N 1
ATOM 733 C CA . GLY A 1 98 ? -7.312 17.917 2.933 1.00 94.25 98 GLY A CA 1
ATOM 734 C C . GLY A 1 98 ? -6.807 17.598 1.520 1.00 94.25 98 GLY A C 1
ATOM 735 O O . GLY A 1 98 ? -7.036 18.375 0.592 1.00 94.25 98 GLY A O 1
ATOM 736 N N . ARG A 1 99 ? -6.121 16.464 1.337 1.00 91.62 99 ARG A N 1
ATOM 737 C CA . ARG A 1 99 ? -5.653 15.982 0.035 1.00 91.62 99 ARG A CA 1
ATOM 738 C C . ARG A 1 99 ? -6.679 15.044 -0.587 1.00 91.62 99 ARG A C 1
ATOM 740 O O . ARG A 1 99 ? -7.572 14.526 0.073 1.00 91.62 99 ARG A O 1
ATOM 747 N N . VAL A 1 100 ? -6.519 14.804 -1.883 1.00 95.19 100 VAL A N 1
ATOM 748 C CA . VAL A 1 100 ? -7.272 13.783 -2.614 1.00 95.19 100 VAL A CA 1
ATOM 749 C C . VAL A 1 100 ? -6.291 12.695 -3.023 1.00 95.19 100 VAL A C 1
ATOM 751 O O . VAL A 1 100 ? -5.289 12.987 -3.678 1.00 95.19 100 VAL A O 1
ATOM 754 N N . LEU A 1 101 ? -6.573 11.450 -2.635 1.00 94.62 101 LEU A N 1
ATOM 755 C CA . LEU A 1 101 ? -5.771 10.301 -3.049 1.00 94.62 101 LEU A CA 1
ATOM 756 C C . LEU A 1 101 ? -5.764 10.180 -4.579 1.00 94.62 101 LEU A C 1
ATOM 758 O O . LEU A 1 101 ? -6.797 10.359 -5.227 1.00 94.62 101 LEU A O 1
ATOM 762 N N . SER A 1 102 ? -4.611 9.825 -5.148 1.00 94.06 102 SER A N 1
ATOM 763 C CA . SER A 1 102 ? -4.465 9.555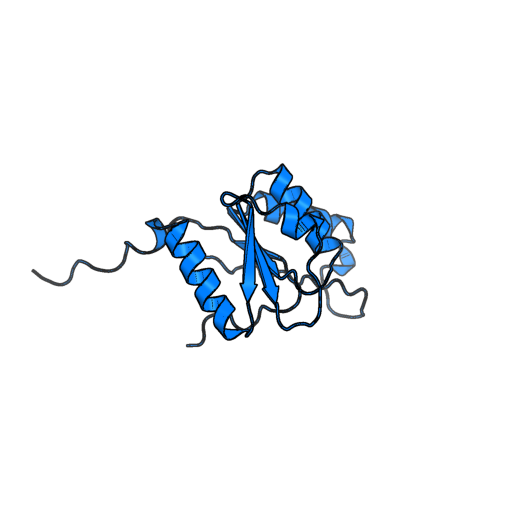 -6.581 1.00 94.06 102 SER A CA 1
ATOM 764 C C . SER A 1 102 ? -5.547 8.596 -7.088 1.00 94.06 102 SER A C 1
ATOM 766 O O . SER A 1 102 ? -5.719 7.504 -6.544 1.00 94.06 102 SER A O 1
ATOM 768 N N . ALA A 1 103 ? -6.230 8.970 -8.175 1.00 96.69 103 ALA A N 1
ATOM 769 C CA . ALA A 1 103 ? -7.245 8.128 -8.811 1.00 96.69 103 ALA A CA 1
ATOM 770 C C . ALA A 1 103 ? -6.675 6.781 -9.287 1.00 96.69 103 ALA A C 1
ATOM 772 O O . ALA A 1 103 ? -7.391 5.787 -9.284 1.00 96.69 103 ALA A O 1
ATOM 773 N N . MET A 1 104 ? -5.383 6.736 -9.636 1.00 95.69 104 MET A N 1
ATOM 774 C CA . MET A 1 104 ? -4.692 5.497 -10.010 1.00 95.69 104 MET A CA 1
ATOM 775 C C . MET A 1 104 ? -4.557 4.537 -8.825 1.00 95.69 104 MET A C 1
ATOM 777 O O . MET A 1 104 ? -4.768 3.343 -8.989 1.00 95.69 104 MET A O 1
ATOM 781 N N . VAL A 1 105 ? -4.239 5.055 -7.633 1.00 95.56 105 VAL A N 1
ATOM 782 C CA . VAL A 1 105 ? -4.112 4.240 -6.412 1.00 95.56 105 VAL A CA 1
ATOM 783 C C . VAL A 1 105 ? -5.494 3.840 -5.905 1.00 95.56 105 VAL A C 1
ATOM 785 O O . VAL A 1 105 ? -5.747 2.665 -5.668 1.00 95.56 105 VAL A O 1
ATOM 788 N N . ARG A 1 106 ? -6.429 4.795 -5.802 1.00 96.94 106 ARG A N 1
ATOM 789 C CA . ARG A 1 106 ? -7.796 4.510 -5.339 1.00 96.94 106 ARG A CA 1
ATOM 790 C C . ARG A 1 106 ? -8.544 3.566 -6.282 1.00 96.94 106 ARG A C 1
ATOM 792 O O . ARG A 1 106 ? -9.308 2.735 -5.816 1.00 96.94 106 ARG A O 1
ATOM 799 N N . GLY A 1 107 ? -8.319 3.679 -7.591 1.00 97.12 107 GLY A N 1
ATOM 800 C CA . GLY A 1 107 ? -8.917 2.804 -8.601 1.00 97.12 107 GLY A CA 1
ATOM 801 C C . GLY A 1 107 ? -8.284 1.413 -8.698 1.00 97.12 107 GLY A C 1
ATOM 802 O O . GLY A 1 107 ? -8.853 0.559 -9.370 1.00 97.12 107 GLY A O 1
ATOM 803 N N . ALA A 1 108 ? -7.133 1.182 -8.055 1.00 96.38 108 ALA A N 1
ATOM 804 C CA . ALA A 1 108 ? -6.496 -0.133 -7.993 1.00 96.38 108 ALA A CA 1
ATOM 805 C C . ALA A 1 108 ? -7.083 -1.038 -6.893 1.00 96.38 108 ALA A C 1
ATOM 807 O O . ALA A 1 108 ? -6.875 -2.249 -6.947 1.00 96.38 108 ALA A O 1
ATOM 808 N N . GLU A 1 109 ? -7.823 -0.472 -5.928 1.00 96.44 109 GLU A N 1
ATOM 809 C CA . GLU A 1 109 ? -8.566 -1.228 -4.911 1.00 96.44 109 GLU A CA 1
ATOM 810 C C . GLU A 1 109 ? -9.466 -2.279 -5.568 1.00 96.44 109 GLU A C 1
ATOM 812 O O . GLU A 1 109 ? -10.289 -1.966 -6.433 1.00 96.44 109 GLU A O 1
ATOM 817 N N . ASN A 1 110 ? -9.310 -3.529 -5.139 1.00 94.69 110 ASN A N 1
ATOM 818 C CA . ASN A 1 110 ? -10.007 -4.668 -5.732 1.00 94.69 110 ASN A CA 1
ATOM 819 C C . ASN A 1 110 ? -10.636 -5.623 -4.708 1.00 94.69 110 ASN A C 1
ATOM 821 O O . ASN A 1 110 ? -11.242 -6.617 -5.108 1.00 94.69 110 ASN A O 1
ATOM 825 N N . GLY A 1 111 ? -10.533 -5.321 -3.412 1.00 89.62 111 GLY A N 1
ATOM 826 C CA . GLY A 1 111 ? -11.097 -6.118 -2.326 1.00 89.62 111 GLY A CA 1
ATOM 827 C C . GLY A 1 111 ? -10.384 -7.444 -2.060 1.00 89.62 111 GLY A C 1
ATOM 828 O O . GLY A 1 111 ? -10.891 -8.238 -1.272 1.00 89.62 111 GLY A O 1
ATOM 829 N N . ASP A 1 112 ? -9.248 -7.692 -2.710 1.00 89.69 112 ASP A N 1
ATOM 830 C CA . ASP A 1 112 ? -8.471 -8.926 -2.599 1.00 89.69 112 ASP A CA 1
ATOM 831 C C . ASP A 1 112 ? -7.016 -8.596 -2.237 1.00 89.69 112 ASP A C 1
ATOM 833 O O . ASP A 1 112 ? -6.680 -8.409 -1.069 1.00 89.69 112 ASP A O 1
ATOM 837 N N . HIS A 1 113 ? -6.148 -8.454 -3.237 1.00 90.06 113 HIS A N 1
ATOM 838 C CA . HIS A 1 113 ? -4.715 -8.263 -3.034 1.00 90.06 113 HIS A CA 1
ATOM 839 C C . HIS A 1 113 ? -4.279 -6.796 -3.076 1.00 90.06 113 HIS A C 1
ATOM 841 O O . HIS A 1 113 ? -3.110 -6.518 -2.845 1.00 90.06 113 HIS A O 1
ATOM 847 N N . PHE A 1 114 ? -5.171 -5.849 -3.366 1.00 95.69 114 PHE A N 1
ATOM 848 C CA . PHE A 1 114 ? -4.863 -4.424 -3.276 1.00 95.69 114 PHE A CA 1
ATOM 84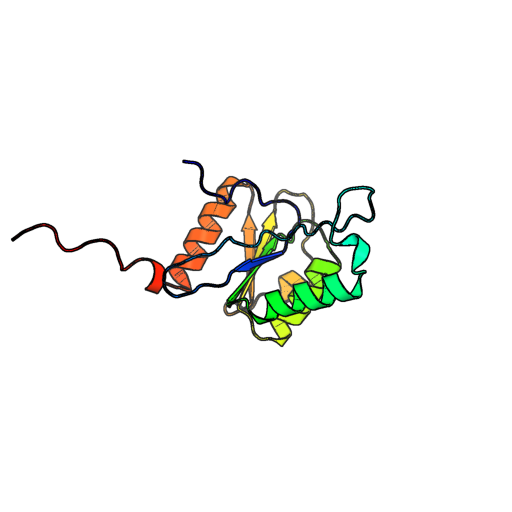9 C C . PHE A 1 114 ? -5.967 -3.724 -2.501 1.00 95.69 114 PHE A C 1
ATOM 851 O O . PHE A 1 114 ? -7.072 -3.561 -3.015 1.00 95.69 114 PHE A O 1
ATOM 858 N N . LEU A 1 115 ? -5.650 -3.317 -1.273 1.00 96.25 115 LEU A N 1
ATOM 859 C CA . LEU A 1 115 ? -6.564 -2.637 -0.370 1.00 96.25 115 LEU A CA 1
ATOM 860 C C . LEU A 1 115 ? -6.129 -1.190 -0.141 1.00 96.25 115 LEU A C 1
ATOM 862 O O . LEU A 1 115 ? -4.944 -0.875 -0.095 1.00 96.25 115 LEU A O 1
ATOM 866 N N . VAL A 1 116 ? -7.100 -0.319 0.076 1.00 96.94 116 VAL A N 1
ATOM 867 C CA . VAL A 1 116 ? -6.967 1.074 0.474 1.00 96.94 116 VAL A CA 1
ATOM 868 C C . VAL A 1 116 ? -7.844 1.272 1.705 1.00 96.94 116 VAL A C 1
ATOM 870 O O . VAL A 1 116 ? -9.036 0.946 1.715 1.00 96.94 116 VAL A O 1
ATOM 873 N N . ARG A 1 117 ? -7.252 1.776 2.783 1.00 96.44 117 ARG A N 1
ATOM 874 C CA . ARG A 1 117 ? -7.946 2.096 4.027 1.00 96.44 117 ARG A CA 1
ATOM 875 C C . ARG A 1 117 ? -7.721 3.558 4.356 1.00 96.44 117 ARG A C 1
ATOM 877 O O . ARG A 1 117 ? -6.589 4.029 4.429 1.00 96.44 117 ARG A O 1
ATOM 884 N N . ASP A 1 118 ? -8.830 4.261 4.523 1.00 96.69 118 ASP A N 1
ATOM 885 C CA . ASP A 1 118 ? -8.818 5.649 4.943 1.00 96.69 118 ASP A CA 1
ATOM 886 C C . ASP A 1 118 ? -8.771 5.690 6.485 1.00 96.69 118 ASP A C 1
ATOM 888 O O . ASP A 1 118 ? -9.491 4.936 7.140 1.00 96.69 118 ASP A O 1
ATOM 892 N N . TYR A 1 119 ? -7.934 6.559 7.051 1.00 95.31 119 TYR A N 1
ATOM 893 C CA . TYR A 1 119 ? -7.878 6.866 8.484 1.00 95.31 119 TYR A CA 1
ATOM 894 C C . TYR A 1 119 ? -8.075 8.370 8.713 1.00 95.31 119 TYR A C 1
ATOM 896 O O . TYR A 1 119 ? -7.968 9.171 7.774 1.00 95.31 119 TYR A O 1
ATOM 904 N N . GLN A 1 120 ? -8.415 8.764 9.936 1.00 94.69 120 GLN A N 1
ATOM 905 C CA . GLN A 1 120 ? -8.573 10.174 10.324 1.00 94.69 120 GLN A CA 1
ATOM 906 C C . GLN A 1 120 ? -7.494 10.632 11.300 1.00 94.69 120 GLN A C 1
ATOM 908 O O . GLN A 1 120 ? -6.945 11.716 11.123 1.00 94.69 120 GLN A O 1
ATOM 913 N N . GLU A 1 121 ? -7.168 9.781 12.268 1.00 90.69 121 GLU A N 1
ATOM 914 C CA . GLU A 1 121 ? -6.176 10.024 13.316 1.00 90.69 121 GLU A CA 1
ATOM 915 C C . GLU A 1 121 ? -5.133 8.899 13.309 1.00 90.69 121 GLU A C 1
ATOM 917 O O . GLU A 1 121 ? -5.438 7.760 12.944 1.00 90.69 121 GLU A O 1
ATOM 922 N N . GLU A 1 122 ? -3.893 9.195 13.700 1.00 83.50 122 GLU A N 1
ATOM 923 C CA . GLU A 1 122 ? -2.788 8.222 13.651 1.00 83.50 122 GLU A CA 1
ATOM 924 C C . GLU A 1 122 ? -3.050 6.978 14.515 1.00 83.50 122 GLU A C 1
ATOM 926 O O . GLU A 1 122 ? -2.633 5.872 14.166 1.00 83.50 122 GLU A O 1
ATOM 931 N N . GLU A 1 123 ? -3.795 7.122 15.613 1.00 86.88 123 GLU A N 1
ATOM 932 C CA . GLU A 1 123 ? -4.169 6.018 16.500 1.00 86.88 123 GLU A CA 1
ATOM 933 C C . GLU A 1 123 ? -5.041 4.956 15.810 1.00 86.88 123 GLU A C 1
ATOM 935 O O . GLU A 1 123 ? -5.059 3.800 16.236 1.00 86.88 123 GLU A O 1
ATOM 940 N N . GLU A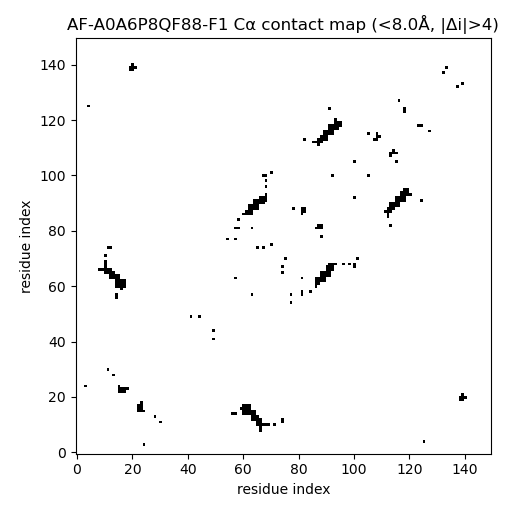 1 124 ? -5.756 5.311 14.739 1.00 88.50 124 GLU A N 1
ATOM 941 C CA . GLU A 1 124 ? -6.571 4.359 13.977 1.00 88.50 124 GLU A CA 1
ATOM 942 C C . GLU A 1 124 ? -5.713 3.387 13.166 1.00 88.50 124 GLU A C 1
ATOM 944 O O . GLU A 1 124 ? -6.162 2.281 12.855 1.00 88.50 124 GLU A O 1
ATOM 949 N N . ILE A 1 125 ? -4.475 3.765 12.839 1.00 86.56 125 ILE A N 1
ATOM 950 C CA . ILE A 1 125 ? -3.635 2.961 11.956 1.00 86.56 125 ILE A CA 1
ATOM 951 C C . ILE A 1 125 ? -3.260 1.633 12.616 1.00 86.56 125 ILE A C 1
ATOM 953 O O . ILE A 1 125 ? -3.330 0.589 11.970 1.00 86.56 125 ILE A O 1
ATOM 957 N N . GLU A 1 126 ? -2.925 1.640 13.910 1.00 83.69 126 GLU A N 1
ATOM 958 C CA . GLU A 1 126 ? -2.613 0.407 14.649 1.00 83.69 126 GLU A CA 1
ATOM 959 C C . GLU A 1 126 ? -3.778 -0.589 14.579 1.00 83.69 126 GLU A C 1
ATOM 961 O O . GLU A 1 126 ? -3.571 -1.776 14.321 1.00 83.69 126 GLU A O 1
ATOM 966 N N . LYS A 1 127 ? -5.009 -0.086 14.710 1.00 87.62 127 LYS A N 1
ATOM 967 C CA . LYS A 1 127 ? -6.227 -0.889 14.607 1.00 87.62 127 LYS A CA 1
ATOM 968 C C . LYS A 1 127 ? -6.440 -1.431 13.190 1.00 87.62 127 LYS A C 1
ATOM 970 O O . LYS A 1 127 ? -6.750 -2.608 13.035 1.00 87.62 127 LYS A O 1
ATOM 975 N N . ILE A 1 128 ? -6.246 -0.603 12.160 1.00 90.12 128 ILE A N 1
ATOM 976 C CA . ILE A 1 128 ? -6.357 -1.026 10.753 1.00 90.12 128 ILE A CA 1
ATOM 977 C C . ILE A 1 128 ? -5.357 -2.148 10.449 1.00 90.12 128 ILE A C 1
ATOM 979 O O . ILE A 1 128 ? -5.715 -3.137 9.807 1.00 90.12 128 ILE A O 1
ATOM 983 N N . LEU A 1 129 ? -4.115 -2.015 10.922 1.00 86.19 129 LEU A N 1
ATOM 984 C CA . LEU A 1 129 ? -3.083 -3.033 10.744 1.00 86.19 129 LEU A CA 1
ATOM 985 C C . LEU A 1 129 ? -3.444 -4.329 11.476 1.00 86.19 129 LEU A C 1
ATOM 987 O O . LEU A 1 129 ? -3.359 -5.404 10.883 1.00 86.19 129 LEU A O 1
ATOM 991 N N . GLU A 1 130 ? -3.880 -4.248 12.735 1.00 85.62 130 GLU A N 1
ATOM 992 C CA . GLU A 1 130 ? -4.296 -5.420 13.513 1.00 85.62 130 GLU A CA 1
ATOM 993 C C . GLU A 1 130 ? -5.448 -6.173 12.834 1.00 85.62 130 GLU A C 1
ATOM 995 O O . GLU A 1 130 ? -5.374 -7.393 12.652 1.00 85.62 130 GLU A O 1
ATOM 1000 N N . GLU A 1 131 ? -6.487 -5.457 12.400 1.00 87.62 131 GLU A N 1
ATOM 1001 C CA . GLU A 1 131 ? -7.626 -6.032 11.681 1.00 87.62 131 GLU A CA 1
ATOM 1002 C C . GLU A 1 131 ? -7.191 -6.683 10.363 1.00 87.62 131 GLU A C 1
ATOM 1004 O O . GLU A 1 131 ? -7.604 -7.806 10.050 1.00 87.62 131 GLU A O 1
ATOM 1009 N N . TYR A 1 132 ? -6.324 -6.015 9.599 1.00 87.56 132 TYR A N 1
ATOM 1010 C CA . TYR A 1 132 ? -5.805 -6.522 8.334 1.00 87.56 132 TYR A CA 1
ATOM 1011 C C . TYR A 1 132 ? -5.010 -7.820 8.522 1.00 87.56 132 TYR A C 1
ATOM 1013 O O . TYR A 1 132 ? -5.324 -8.831 7.889 1.00 87.56 132 TYR A O 1
ATOM 1021 N N . PHE A 1 133 ? -4.030 -7.836 9.431 1.00 83.94 133 PHE A N 1
ATOM 1022 C CA . PHE A 1 133 ? -3.198 -9.019 9.649 1.00 83.94 133 PHE A CA 1
ATOM 1023 C C . PHE A 1 133 ? -3.974 -10.171 10.295 1.00 83.94 133 PHE A C 1
ATOM 1025 O O . PHE A 1 133 ? -3.752 -11.325 9.935 1.00 83.94 133 PHE A O 1
ATOM 1032 N N . THR A 1 134 ? -4.934 -9.883 11.178 1.00 83.81 134 THR A N 1
ATOM 1033 C CA . THR A 1 134 ? -5.789 -10.918 11.782 1.00 83.81 134 THR A CA 1
ATOM 1034 C C . THR A 1 134 ? -6.700 -11.578 10.746 1.00 83.81 134 THR A C 1
ATOM 1036 O O . THR A 1 134 ? -6.882 -12.795 10.766 1.00 83.81 134 THR A O 1
ATOM 1039 N N . SER A 1 135 ? -7.263 -10.793 9.823 1.00 82.25 135 SER A N 1
ATOM 1040 C CA . SER A 1 135 ? -8.181 -11.301 8.794 1.00 82.25 135 SER A CA 1
ATOM 1041 C C . SER A 1 135 ? -7.474 -12.029 7.649 1.00 82.25 135 SER A C 1
ATOM 1043 O O . SER A 1 135 ? -7.988 -13.040 7.171 1.00 82.25 135 SER A O 1
ATOM 1045 N N . HIS A 1 136 ? -6.297 -11.559 7.228 1.00 78.06 136 HIS A N 1
ATOM 1046 C CA . HIS A 1 136 ? -5.585 -12.100 6.063 1.00 78.06 136 HIS A CA 1
ATOM 1047 C C . HIS A 1 136 ? -4.523 -13.146 6.438 1.00 78.06 136 HIS A C 1
ATOM 1049 O O . HIS A 1 136 ? -4.165 -13.978 5.605 1.00 78.06 136 HIS A O 1
ATOM 1055 N N . PHE A 1 137 ? -4.054 -13.160 7.693 1.00 76.94 137 PHE A N 1
ATOM 1056 C CA . PHE A 1 137 ? -3.018 -14.079 8.184 1.00 76.94 137 PHE A CA 1
ATOM 1057 C C . PHE A 1 137 ? -3.382 -14.694 9.555 1.00 76.94 137 PHE A C 1
ATOM 1059 O O . PHE A 1 137 ? -2.639 -14.553 10.532 1.00 76.94 137 PHE A O 1
ATOM 1066 N N . PRO A 1 138 ? -4.497 -15.446 9.657 1.00 59.03 138 PRO A N 1
ATOM 1067 C CA . PRO A 1 138 ? -5.017 -15.960 10.931 1.00 59.03 138 PRO A CA 1
ATOM 1068 C C . PRO A 1 138 ? -4.085 -16.956 11.651 1.00 59.03 138 PRO A C 1
ATOM 1070 O O . PRO A 1 138 ? -4.237 -17.210 12.845 1.00 59.03 138 PRO A O 1
ATOM 1073 N N . THR A 1 139 ? -3.091 -17.526 10.964 1.00 52.91 139 THR A N 1
ATOM 1074 C CA . THR A 1 139 ? -2.158 -18.517 11.533 1.00 52.91 139 THR A CA 1
ATOM 1075 C C . THR A 1 139 ? -1.089 -17.900 12.454 1.00 52.91 139 THR A C 1
ATOM 1077 O O . THR A 1 139 ? -0.343 -18.633 13.097 1.00 52.91 139 THR A O 1
ATOM 1080 N N . VAL A 1 140 ? -1.013 -16.570 12.572 1.00 50.62 140 VAL A N 1
ATOM 1081 C CA . VAL A 1 140 ? 0.051 -15.884 13.332 1.00 50.62 140 VAL A CA 1
ATOM 1082 C C . VAL A 1 140 ? -0.188 -15.869 14.857 1.00 50.62 140 VAL A C 1
ATOM 1084 O O . VAL A 1 140 ? 0.762 -15.650 15.603 1.00 50.62 140 VAL A O 1
ATOM 1087 N N . LEU A 1 141 ? -1.391 -16.187 15.366 1.00 43.12 141 LEU A N 1
ATOM 1088 C CA . LEU A 1 141 ? -1.704 -16.059 16.808 1.00 43.12 141 LEU A CA 1
ATOM 1089 C C . L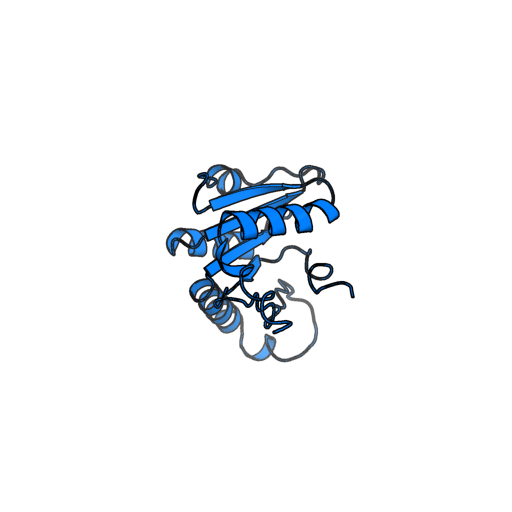EU A 1 141 ? -1.926 -17.369 17.589 1.00 43.12 141 LEU A C 1
ATOM 1091 O O . LEU A 1 141 ? -2.137 -17.320 18.799 1.00 43.12 141 LEU A O 1
ATOM 1095 N N . HIS A 1 142 ? -1.832 -18.551 16.969 1.00 37.62 142 HIS A N 1
ATOM 1096 C CA . HIS A 1 142 ? -2.173 -19.812 17.654 1.00 37.62 142 HIS A CA 1
ATOM 1097 C C . HIS A 1 142 ? -0.985 -20.581 18.264 1.00 37.62 142 HIS A C 1
ATOM 1099 O O . HIS A 1 142 ? -1.029 -21.805 18.376 1.00 37.62 142 HIS A O 1
ATOM 1105 N N . HIS A 1 143 ? 0.073 -19.894 18.705 1.00 42.53 143 HIS A N 1
ATOM 1106 C CA . HIS A 1 143 ? 1.117 -20.517 19.526 1.00 42.53 143 HIS A CA 1
ATOM 1107 C C . HIS A 1 143 ? 1.586 -19.588 20.641 1.00 42.53 143 HIS A C 1
ATOM 1109 O O . HIS A 1 143 ? 2.616 -18.935 20.525 1.00 42.53 143 HIS A O 1
ATOM 1115 N N . SER A 1 144 ? 0.832 -19.565 21.741 1.00 40.88 144 SER A N 1
ATOM 1116 C CA . SER A 1 144 ? 1.363 -19.509 23.113 1.00 40.88 144 SER A CA 1
ATOM 1117 C C . SER A 1 144 ? 0.218 -19.568 24.120 1.00 40.88 144 SER A C 1
ATOM 1119 O O . SER A 1 144 ? -0.013 -18.571 24.775 1.00 40.88 144 SER A O 1
ATOM 1121 N N . GLN A 1 145 ? -0.492 -20.697 24.244 1.00 43.91 145 GLN A N 1
ATOM 1122 C CA . GLN A 1 145 ? -1.025 -21.225 25.516 1.00 43.91 145 GLN A CA 1
ATOM 1123 C C . GLN A 1 145 ? -1.473 -22.677 25.287 1.00 43.91 145 GLN A C 1
ATOM 1125 O O . GLN A 1 145 ? -2.457 -22.896 24.598 1.00 43.91 145 GLN A O 1
ATOM 1130 N N . VAL A 1 146 ? -0.708 -23.652 25.790 1.00 39.50 146 VAL A N 1
ATOM 1131 C CA . VAL A 1 146 ? -1.137 -24.787 26.643 1.00 39.50 146 VAL A CA 1
ATOM 1132 C C . VAL A 1 146 ? 0.109 -25.638 26.915 1.00 39.50 146 VAL A C 1
ATOM 1134 O O . VAL A 1 146 ? 0.535 -26.413 26.067 1.00 39.50 146 VAL A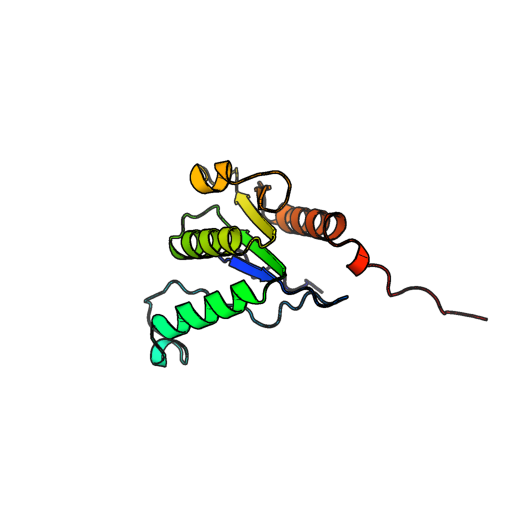 O 1
ATOM 1137 N N . SER A 1 147 ? 0.676 -25.489 28.113 1.00 33.41 147 SER A N 1
ATOM 1138 C CA . SER A 1 147 ? 1.097 -26.612 28.966 1.00 33.41 147 SER A CA 1
ATOM 1139 C C . SER A 1 147 ? 1.585 -26.057 30.308 1.00 33.41 147 SER A C 1
ATOM 1141 O O . SER A 1 147 ? 2.782 -25.988 30.583 1.00 33.41 147 SER A O 1
ATOM 1143 N N . ALA A 1 148 ? 0.636 -25.627 31.138 1.00 37.34 148 ALA A N 1
ATOM 1144 C CA . ALA A 1 148 ? 0.804 -25.639 32.583 1.00 37.34 148 ALA A CA 1
ATOM 1145 C C . ALA A 1 148 ? -0.109 -26.748 33.122 1.00 37.34 148 ALA A C 1
ATOM 1147 O O . ALA A 1 148 ? -1.317 -26.693 32.909 1.00 37.34 148 ALA A O 1
ATOM 1148 N N . SER A 1 149 ? 0.519 -27.719 33.793 1.00 36.75 149 SER A N 1
ATOM 1149 C CA . SER A 1 149 ? -0.069 -28.722 34.696 1.00 36.75 149 SER A CA 1
ATOM 1150 C C . SER A 1 149 ? -0.916 -29.837 34.061 1.00 36.75 149 SER A C 1
ATOM 1152 O O . SER A 1 149 ? -2.033 -29.593 33.619 1.00 36.75 149 SER A O 1
ATOM 1154 N N . VAL A 1 150 ? -0.416 -31.081 34.079 1.00 42.28 150 VAL A N 1
ATOM 1155 C CA . VAL A 1 150 ? -0.541 -32.052 35.196 1.00 42.28 150 VAL A CA 1
ATOM 1156 C C . VAL A 1 150 ? 0.715 -32.919 35.233 1.00 42.28 150 VAL A C 1
ATOM 1158 O O . VAL A 1 150 ? 1.205 -33.267 34.137 1.00 42.28 150 VAL A O 1
#

Radius of gyration: 17.1 Å; Cα contacts (8 Å, |Δi|>4): 155; chains: 1; bounding box: 40×50×46 Å

Sequence (150 aa):
MLSPLRSVYNAQIQAFATSPGKIHPEGLPCILDTCDSGEDAAFIRGDKFIHDRDLAWLNQADVVVAEVTQPSLGVGYELGHAVAMKKTVLCLFCSTSGRVLSAMVRGAENGDHFLVRDYQEEEEIEKILEEYFTSHFPTVLHHSQVSASV

Nearest PDB structures (foldseek):
  8osc-assembly1_A  TM=9.908E-01  e=1.293E-11  Homo sapiens
  4kxl-assembly2_D  TM=9.362E-01  e=8.103E-12  Rattus norvegicus
  8rpt-assembly1_B  TM=9.681E-01  e=4.025E-11  Homo sapiens
  8rqd-assembly1_A  TM=9.674E-01  e=7.849E-11  Homo sapiens
  8rqd-assembly1_C  TM=9.543E-01  e=8.391E-11  Homo sapiens

Foldseek 3Di:
DPDPPVPQPDFDKDFFADDQQDGDPPPDDPPPPDPDDDDDDVVVVDPVVVVVVVVVSLLRGQEIEGAQQDDDPVRVVSVVVNVVSLHQYEYEHAPQSPDDGDPVLVVVDDPPRRYYDYDHDPVVVVVVVVVVCCVPPVSNPPPDDDDDDD